Protein AF-A0A958RVP9-F1 (afdb_monomer)

Nearest PDB structures (foldseek):
  6yra-assembly2_D  TM=6.320E-01  e=3.642E-07  Pseudomonas jessenii
  5l9w-assembly1_A  TM=6.599E-01  e=2.133E-06  Aromatoleum aromaticum EbN1
  5m45-assembly2_G  TM=6.168E-01  e=3.520E-05  Xanthobacter autotrophicus Py2
  5svc-assembly1_D  TM=5.688E-01  e=2.932E-05  Xanthobacter autotrophicus Py2
  1y4o-assembly1_B  TM=4.628E-01  e=5.969E-02  Mus musculus

Radius of gyration: 16.27 Å; Cα contacts (8 Å, |Δi|>4): 293; chains: 1; bounding box: 37×36×55 Å

Sequence (168 aa):
MGYFETGLLESLFEVFFQDRESGVVADQNGNPIFVNARYLSDYGTLPQAVKITQSYMKLQPGQMAILNDPYSGGTQLSTLTLITCVEIGSKKTNFPMILGLRYPLRPNLRWAESIEDEGLRIPPTLIGDQNGIYEDILSAITNHPLCPDDFGRYINEWLTKQKSPQKF

Foldseek 3Di:
DDDDPCVVVVVVCCVQPVPFQWKFKAALQLHTPDIRHNDPLRVPLRSQLSNLLCVVDSADAQWKWKFQAVVNSHDANQKMKIKHWHWDDDPVDTGIMIMITMDGHPPNFDDDPDSVRRADGDHTGTQDGPVDGPVVVVVVLCPDPRRGPCSVVVVVVVVVVVPPPPDD

pLDDT: mean 82.24, std 15.01, range [29.41, 97.69]

Solvent-accessible surface area (backbone atoms only — not comparable to full-atom values): 9298 Å² total; per-residue (Å²): 135,84,78,77,77,55,66,64,58,51,51,52,47,45,74,74,37,74,90,46,62,26,34,30,38,19,41,75,79,23,50,66,75,44,74,49,56,72,47,81,65,40,72,58,22,45,43,40,26,41,28,47,34,37,72,78,49,72,63,48,71,48,23,33,30,37,26,14,22,57,94,47,27,26,85,41,56,35,25,43,35,42,36,35,20,43,70,48,78,47,104,89,50,69,44,59,31,32,41,32,41,45,44,78,37,58,73,68,73,67,92,52,97,46,70,83,62,52,32,48,75,35,56,78,38,80,44,33,37,82,93,44,67,40,59,70,59,52,49,55,49,62,70,35,94,44,38,61,80,45,50,62,59,50,56,52,54,54,52,54,59,67,72,49,79,78,81,127

Mean predicted aligned error: 7.28 Å

Secondary structure (DSSP, 8-state):
-PPP--HHHHHHHHHHHTT-SEEEEEETT--EEEEE-SSTTHHHHHHHHHHHHHHH--PPBT-EEEE--GGGT-S-TTEEEEEEEEEEEETTEEEEEEEEEEEE-SS-----SSGGGT-----SEEEEETTEE-HHHHHHHHTSTTS-TTHHHHHHHHHHHHTS----

Structure (mmCIF, N/CA/C/O backbone):
data_AF-A0A958RVP9-F1
#
_ent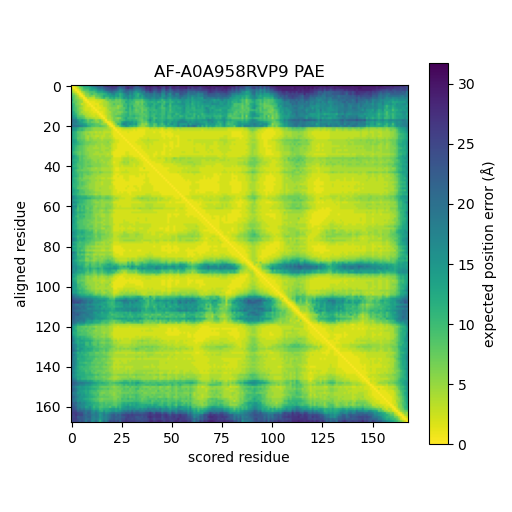ry.id   AF-A0A958RVP9-F1
#
loop_
_atom_site.group_PDB
_atom_site.id
_atom_site.type_symbol
_atom_site.label_atom_id
_atom_site.label_alt_id
_atom_site.label_comp_id
_atom_site.label_asym_id
_atom_site.label_entity_id
_atom_site.label_seq_id
_atom_site.pdbx_PDB_ins_code
_atom_site.Cartn_x
_atom_site.Cartn_y
_atom_site.Cartn_z
_atom_site.occupancy
_atom_site.B_iso_or_equiv
_atom_site.auth_seq_id
_atom_site.auth_comp_id
_atom_site.auth_asym_id
_atom_site.auth_atom_id
_atom_site.pdbx_PDB_model_num
ATOM 1 N N . MET A 1 1 ? -2.690 20.275 36.010 1.00 40.00 1 MET A N 1
ATOM 2 C CA . MET A 1 1 ? -1.742 20.000 34.912 1.00 40.00 1 MET A CA 1
ATOM 3 C C . MET A 1 1 ? -2.134 18.639 34.356 1.00 40.00 1 MET A C 1
ATOM 5 O O . MET A 1 1 ? -1.936 17.654 35.051 1.00 40.00 1 MET A O 1
ATOM 9 N N . GLY A 1 2 ? -2.860 18.585 33.237 1.00 44.09 2 GLY A N 1
ATOM 10 C CA . GLY A 1 2 ? -3.315 17.309 32.674 1.00 44.09 2 GLY A CA 1
ATOM 11 C C . GLY A 1 2 ? -2.130 16.589 32.045 1.00 44.09 2 GLY A C 1
ATOM 12 O O . GLY A 1 2 ? -1.516 17.132 31.133 1.00 44.09 2 GLY A O 1
ATOM 13 N N . TYR A 1 3 ? -1.774 15.419 32.567 1.00 53.97 3 TYR A N 1
ATOM 14 C CA . TYR A 1 3 ? -0.816 14.541 31.909 1.00 53.97 3 TYR A CA 1
ATOM 15 C C . TYR A 1 3 ? -1.512 13.954 30.681 1.00 53.97 3 TYR A C 1
ATOM 17 O O . TYR A 1 3 ? -2.586 13.367 30.804 1.00 53.97 3 TYR A O 1
ATOM 25 N N . PHE A 1 4 ? -0.944 14.160 29.495 1.00 50.59 4 PHE A N 1
ATOM 26 C CA . PHE A 1 4 ? -1.357 13.403 28.320 1.00 50.59 4 PHE A CA 1
ATOM 27 C C . PHE A 1 4 ? -0.952 11.945 28.565 1.00 50.59 4 PHE A C 1
ATOM 29 O O . PHE A 1 4 ? 0.221 11.678 28.820 1.00 50.59 4 PHE A O 1
ATOM 36 N N . GLU A 1 5 ? -1.903 11.012 28.539 1.00 57.53 5 GLU A N 1
ATOM 37 C CA . GLU A 1 5 ? -1.595 9.580 28.593 1.00 57.53 5 GLU A CA 1
ATOM 38 C C . GLU A 1 5 ? -0.925 9.171 27.272 1.00 57.53 5 GLU A C 1
ATOM 40 O O . GLU A 1 5 ? -1.591 8.833 26.295 1.00 57.53 5 GLU A O 1
ATOM 45 N N . THR A 1 6 ? 0.408 9.248 27.211 1.00 57.38 6 THR A N 1
ATOM 46 C CA . THR A 1 6 ? 1.181 8.880 26.010 1.00 57.38 6 THR A CA 1
ATOM 47 C C . THR A 1 6 ? 1.275 7.370 25.811 1.00 57.38 6 THR A C 1
ATOM 49 O O . THR A 1 6 ? 1.446 6.920 24.681 1.00 57.38 6 THR A O 1
ATOM 52 N N . GLY A 1 7 ? 1.079 6.578 26.871 1.00 61.28 7 GLY A N 1
ATOM 53 C CA . GLY A 1 7 ? 1.252 5.122 26.835 1.00 61.28 7 GLY A CA 1
ATOM 54 C C . GLY A 1 7 ? 0.344 4.400 25.834 1.00 61.28 7 GLY A C 1
ATOM 55 O O . GLY A 1 7 ? 0.761 3.421 25.220 1.00 61.28 7 GLY A O 1
ATOM 56 N N . LEU A 1 8 ? -0.876 4.900 25.602 1.00 63.06 8 LEU A N 1
ATOM 57 C CA . LEU A 1 8 ? -1.791 4.314 24.615 1.00 63.06 8 LEU A CA 1
ATOM 58 C C . LEU A 1 8 ? -1.354 4.630 23.175 1.00 63.06 8 LEU A C 1
ATOM 60 O O . LEU A 1 8 ? -1.491 3.793 22.286 1.00 63.06 8 LEU A O 1
ATOM 64 N N . LEU A 1 9 ? -0.782 5.819 22.961 1.00 62.97 9 LEU A N 1
ATOM 65 C CA . LEU A 1 9 ? -0.234 6.243 21.674 1.00 62.97 9 LEU A CA 1
ATOM 66 C C . LEU A 1 9 ? 1.031 5.442 21.332 1.00 62.97 9 LEU A C 1
ATOM 68 O O . LEU A 1 9 ? 1.163 4.934 20.223 1.00 62.97 9 LEU A O 1
ATOM 72 N N . GLU A 1 10 ? 1.927 5.286 22.306 1.00 63.94 10 GLU A N 1
ATOM 73 C CA . GLU A 1 10 ? 3.150 4.486 22.193 1.00 63.94 10 GLU A CA 1
ATOM 74 C C . GLU A 1 10 ? 2.825 3.017 21.905 1.00 63.94 10 GLU A C 1
ATOM 76 O O . GLU A 1 10 ? 3.358 2.457 20.953 1.00 63.94 10 GLU A O 1
ATOM 81 N N . SER A 1 11 ? 1.865 2.428 22.626 1.00 64.06 11 SER A N 1
ATOM 82 C CA . SER A 1 11 ? 1.423 1.047 22.384 1.00 64.06 11 SER A CA 1
ATOM 83 C C . SER A 1 11 ? 0.818 0.864 20.990 1.00 64.06 11 SER A C 1
ATOM 85 O O . SER A 1 11 ? 1.103 -0.125 20.321 1.00 64.06 11 SER A O 1
ATOM 87 N N . LEU A 1 12 ? 0.008 1.820 20.512 1.00 65.44 12 LEU A N 1
ATOM 88 C CA . LEU A 1 12 ? -0.528 1.795 19.145 1.00 65.44 12 LEU A CA 1
ATOM 89 C C . LEU A 1 12 ? 0.596 1.839 18.108 1.00 65.44 12 LEU A C 1
ATOM 91 O O . LEU A 1 12 ? 0.565 1.091 17.130 1.00 65.44 12 LEU A O 1
ATOM 95 N N . PHE A 1 13 ? 1.595 2.699 18.313 1.00 68.50 13 PHE A N 1
ATOM 96 C CA . PHE A 1 13 ? 2.729 2.782 17.404 1.00 68.50 13 PHE A CA 1
ATOM 97 C C . PHE A 1 13 ? 3.596 1.529 17.449 1.00 68.50 13 PHE A C 1
ATOM 99 O O . PHE A 1 13 ? 3.981 1.036 16.394 1.00 68.50 13 PHE A O 1
ATOM 106 N N . GLU A 1 14 ? 3.848 0.952 18.619 1.00 66.00 14 GLU A N 1
ATOM 107 C CA . GLU A 1 14 ? 4.536 -0.332 18.715 1.00 66.00 14 GLU A CA 1
ATOM 108 C C . GLU A 1 14 ? 3.756 -1.428 17.986 1.00 66.00 14 GLU A C 1
ATOM 110 O O . GLU A 1 14 ? 4.312 -2.095 17.122 1.00 66.00 14 GLU A O 1
ATOM 115 N N . VAL A 1 15 ? 2.452 -1.559 18.223 1.00 64.56 15 VAL A N 1
ATOM 116 C CA . VAL A 1 15 ? 1.608 -2.562 17.554 1.00 64.56 15 VAL A CA 1
ATOM 117 C C . VAL A 1 15 ? 1.649 -2.427 16.030 1.00 64.56 15 VAL A C 1
ATOM 119 O O . VAL A 1 15 ? 1.752 -3.426 15.311 1.00 64.56 15 VAL A O 1
ATOM 122 N N . PHE A 1 16 ? 1.572 -1.199 15.515 1.00 65.12 16 PHE A N 1
ATOM 123 C CA . PHE A 1 16 ? 1.503 -0.979 14.074 1.00 65.12 16 PHE A CA 1
ATOM 124 C C . PHE A 1 16 ? 2.868 -0.950 13.386 1.00 65.12 16 PHE A C 1
ATOM 126 O O . PHE A 1 16 ? 2.952 -1.349 12.222 1.00 65.12 16 PHE A O 1
ATOM 133 N N . PHE A 1 17 ? 3.928 -0.530 14.080 1.00 69.12 17 PHE A N 1
ATOM 134 C CA . PHE A 1 17 ? 5.238 -0.253 13.489 1.00 69.12 17 PHE A CA 1
ATOM 135 C C . PHE A 1 17 ? 6.388 -1.119 14.029 1.00 69.12 17 PHE A C 1
ATOM 137 O O . PHE A 1 17 ? 7.484 -0.989 13.495 1.00 69.12 17 PHE A O 1
ATOM 144 N N . GLN A 1 18 ? 6.172 -2.022 15.000 1.00 59.59 18 GLN A N 1
ATOM 145 C CA . GLN A 1 18 ? 7.232 -2.804 15.679 1.00 59.59 18 GLN A CA 1
ATOM 146 C C . GLN A 1 18 ? 8.276 -3.422 14.735 1.00 59.59 18 GLN A C 1
ATOM 148 O O . GLN A 1 18 ? 9.464 -3.376 15.029 1.00 59.59 18 GLN A O 1
ATOM 153 N N . ASP A 1 19 ? 7.834 -3.931 13.580 1.00 61.34 19 ASP A N 1
ATOM 154 C CA . ASP A 1 19 ? 8.694 -4.532 12.550 1.00 61.34 19 ASP A CA 1
ATOM 155 C C . ASP A 1 19 ? 8.616 -3.795 11.195 1.00 61.34 19 ASP A C 1
ATOM 157 O O . ASP A 1 19 ? 9.025 -4.336 10.164 1.00 61.34 19 ASP A O 1
ATOM 161 N N . ARG A 1 20 ? 7.987 -2.612 11.139 1.00 67.56 20 ARG A N 1
ATOM 162 C CA . ARG A 1 20 ? 7.660 -1.925 9.878 1.00 67.56 20 ARG A CA 1
ATOM 163 C C . ARG A 1 20 ? 8.452 -0.637 9.759 1.00 67.56 20 ARG A C 1
ATOM 165 O O . ARG A 1 20 ? 8.330 0.265 10.577 1.00 67.56 20 ARG A O 1
ATOM 172 N N . GLU A 1 21 ? 9.238 -0.543 8.697 1.00 70.44 21 GLU A N 1
ATOM 173 C CA . GLU A 1 21 ? 10.205 0.543 8.554 1.00 70.44 21 GLU A CA 1
ATOM 174 C C . GLU A 1 21 ? 9.579 1.844 8.036 1.00 70.44 21 GLU A C 1
ATOM 176 O O . GLU A 1 21 ? 10.101 2.919 8.321 1.00 70.44 21 GLU A O 1
ATOM 181 N N . SER A 1 22 ? 8.451 1.762 7.319 1.00 89.50 22 SER A N 1
ATOM 182 C CA . SER A 1 22 ? 7.737 2.934 6.811 1.00 89.50 22 SER A CA 1
ATOM 183 C C . SER A 1 22 ? 6.222 2.758 6.907 1.00 89.50 22 SER A C 1
ATOM 185 O O . SER A 1 22 ? 5.665 1.734 6.499 1.00 89.50 22 SER A O 1
ATOM 187 N N . GLY A 1 23 ? 5.527 3.780 7.395 1.00 92.00 23 GLY A N 1
ATOM 188 C CA . GLY A 1 23 ? 4.073 3.814 7.417 1.00 92.00 23 GLY A CA 1
ATOM 189 C C . GLY A 1 23 ? 3.496 5.161 7.847 1.00 92.00 23 GLY A C 1
ATOM 190 O O . GLY A 1 23 ? 4.205 6.089 8.225 1.00 92.00 23 GLY A O 1
ATOM 191 N N . VAL A 1 24 ? 2.180 5.268 7.762 1.00 93.56 24 VAL A N 1
ATOM 192 C CA . VAL A 1 24 ? 1.419 6.496 7.967 1.00 93.56 24 VAL A CA 1
ATOM 193 C C . VAL A 1 24 ? 0.128 6.177 8.702 1.00 93.56 24 VAL A C 1
ATOM 195 O O . VAL A 1 24 ? -0.535 5.183 8.415 1.00 93.56 24 VAL A O 1
ATOM 198 N N . VAL A 1 25 ? -0.233 7.049 9.633 1.00 92.50 25 VAL A N 1
ATOM 199 C CA . VAL A 1 25 ? -1.549 7.088 10.263 1.00 92.50 25 VAL A CA 1
ATOM 200 C C . VAL A 1 25 ? -2.241 8.354 9.784 1.00 92.50 25 VAL A C 1
ATOM 202 O O . VAL A 1 25 ? -1.648 9.433 9.822 1.00 92.50 25 VAL A O 1
ATOM 205 N N . ALA A 1 26 ? -3.478 8.231 9.326 1.00 94.38 26 ALA A N 1
ATOM 206 C CA . ALA A 1 26 ? -4.282 9.325 8.803 1.00 94.38 26 ALA A CA 1
ATOM 207 C C . ALA A 1 26 ? -5.711 9.277 9.353 1.00 94.38 26 ALA A C 1
ATOM 209 O O . ALA A 1 26 ? -6.185 8.234 9.811 1.00 94.38 26 ALA A O 1
ATOM 210 N N . ASP A 1 27 ? -6.410 10.406 9.273 1.00 93.31 27 ASP A N 1
ATOM 211 C CA . ASP A 1 27 ? -7.850 10.443 9.521 1.00 93.31 27 ASP A CA 1
ATOM 212 C C . ASP A 1 27 ? -8.636 9.703 8.415 1.00 93.31 27 ASP A C 1
ATOM 214 O O . ASP A 1 27 ? -8.098 9.319 7.372 1.00 93.31 27 ASP A O 1
ATOM 218 N N . GLN A 1 28 ? -9.943 9.534 8.618 1.00 92.06 28 GLN A N 1
ATOM 219 C CA . GLN A 1 28 ? -10.851 8.916 7.641 1.00 92.06 28 GLN A CA 1
ATOM 220 C C . GLN A 1 28 ? -10.944 9.638 6.284 1.00 92.06 28 GLN A C 1
ATOM 222 O O . GLN A 1 28 ? -11.462 9.076 5.324 1.00 92.06 28 GLN A O 1
ATOM 227 N N . ASN A 1 29 ? -10.475 10.884 6.186 1.00 93.31 29 ASN A N 1
ATOM 228 C CA . ASN A 1 29 ? -10.426 11.637 4.933 1.00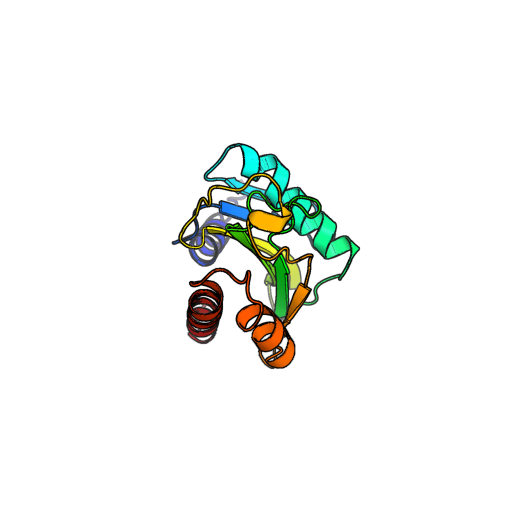 93.31 29 ASN A CA 1
ATOM 229 C C . ASN A 1 29 ? -9.071 11.475 4.219 1.00 93.31 29 ASN A C 1
ATOM 231 O O . ASN A 1 29 ? -8.864 12.051 3.151 1.00 93.31 29 ASN A O 1
ATOM 235 N N . GLY A 1 30 ? -8.148 10.706 4.802 1.00 94.69 30 GLY A N 1
ATOM 236 C CA . GLY A 1 30 ? -6.801 10.495 4.293 1.00 94.69 30 GLY A CA 1
ATOM 237 C C . GLY A 1 30 ? -5.835 11.644 4.588 1.00 94.69 30 GLY A C 1
ATOM 238 O O . GLY A 1 30 ? -4.801 11.744 3.927 1.00 94.69 30 GLY A O 1
ATOM 239 N N . ASN A 1 31 ? -6.139 12.515 5.556 1.00 95.88 31 ASN A N 1
ATOM 240 C CA . ASN A 1 31 ? -5.196 13.534 6.012 1.00 95.88 31 ASN A CA 1
ATOM 241 C C . ASN A 1 31 ? -4.192 12.899 6.988 1.00 95.88 31 ASN A C 1
ATOM 243 O O . ASN A 1 31 ? -4.616 12.362 8.016 1.00 95.88 31 ASN A O 1
ATOM 247 N N . PRO A 1 32 ? -2.878 12.942 6.701 1.00 94.88 32 PRO A N 1
ATOM 248 C CA . PRO A 1 32 ? -1.870 12.322 7.554 1.00 94.88 32 PRO A CA 1
ATOM 249 C C . PRO A 1 32 ? -1.817 13.006 8.926 1.00 94.88 32 PRO A C 1
ATOM 251 O O . PRO A 1 32 ? -1.746 14.229 9.024 1.00 94.88 32 PRO A O 1
ATOM 254 N N . ILE A 1 33 ? -1.814 12.194 9.978 1.00 93.44 33 ILE A N 1
ATOM 255 C CA . ILE A 1 33 ? -1.618 12.596 11.377 1.00 93.44 33 ILE A CA 1
ATOM 256 C C . ILE A 1 33 ? -0.172 12.308 11.790 1.00 93.44 33 ILE A C 1
ATOM 258 O O . ILE A 1 33 ? 0.461 13.115 12.466 1.00 93.44 33 ILE A O 1
ATOM 262 N N . PHE A 1 34 ? 0.360 11.161 11.365 1.00 90.62 34 PHE A N 1
ATOM 263 C CA . PHE A 1 34 ? 1.712 10.719 11.685 1.00 90.62 34 PHE A CA 1
ATOM 264 C C . PHE A 1 34 ? 2.321 9.951 10.516 1.00 90.62 34 PHE A C 1
ATOM 266 O O . PHE A 1 34 ? 1.629 9.186 9.848 1.00 90.62 34 PHE A O 1
ATOM 273 N N . VAL A 1 35 ? 3.623 10.125 10.294 1.00 92.50 35 VAL A N 1
ATOM 274 C CA . VAL A 1 35 ? 4.395 9.379 9.298 1.00 92.50 35 VAL A CA 1
ATOM 275 C C . VAL A 1 35 ? 5.686 8.902 9.952 1.00 92.50 35 VAL A C 1
ATOM 277 O O . VAL A 1 35 ? 6.457 9.715 10.456 1.00 92.50 35 VAL A O 1
ATOM 280 N N . ASN A 1 36 ? 5.926 7.594 9.906 1.00 90.38 36 ASN A N 1
ATOM 281 C CA . ASN A 1 36 ? 7.233 6.996 10.145 1.00 90.38 36 ASN A CA 1
ATOM 282 C C . ASN A 1 36 ? 7.836 6.646 8.783 1.00 90.38 36 ASN A C 1
ATOM 284 O O . ASN A 1 36 ? 7.209 5.939 7.996 1.00 90.38 36 ASN A O 1
ATOM 288 N N . ALA A 1 37 ? 9.015 7.165 8.475 1.00 89.94 37 ALA A N 1
ATOM 289 C CA . ALA A 1 37 ? 9.606 7.067 7.149 1.00 89.94 37 ALA A CA 1
ATOM 290 C C . ALA A 1 37 ? 11.044 6.559 7.240 1.00 89.94 37 ALA A C 1
ATOM 292 O O . ALA A 1 37 ? 11.912 7.244 7.786 1.00 89.94 37 ALA A O 1
ATOM 293 N N . ARG A 1 38 ? 11.311 5.397 6.633 1.00 87.44 38 ARG A N 1
ATOM 294 C CA . ARG A 1 38 ? 12.672 4.900 6.399 1.00 87.44 38 ARG A CA 1
ATOM 295 C C . ARG A 1 38 ? 13.410 5.749 5.370 1.00 87.44 38 ARG A C 1
ATOM 297 O O . ARG A 1 38 ? 14.597 6.020 5.538 1.00 87.44 38 ARG A O 1
ATOM 304 N N . TYR A 1 39 ? 12.723 6.141 4.296 1.00 89.06 39 TYR A N 1
ATOM 305 C CA . TYR A 1 39 ? 13.298 6.912 3.196 1.00 89.06 39 TYR A CA 1
ATOM 306 C C . TYR A 1 39 ? 12.666 8.299 3.099 1.00 89.06 39 TYR A C 1
ATOM 308 O O . TYR A 1 39 ? 11.490 8.485 3.391 1.00 89.06 39 TYR A O 1
ATOM 316 N N . LEU A 1 40 ? 13.424 9.289 2.615 1.00 90.44 40 LEU A N 1
ATOM 317 C CA . LEU A 1 40 ? 12.915 10.659 2.471 1.00 90.44 40 LEU A CA 1
ATOM 318 C C . LEU A 1 40 ? 11.680 10.735 1.553 1.00 90.44 40 LEU A C 1
ATOM 320 O O . LEU A 1 40 ? 10.768 11.518 1.807 1.00 90.44 40 LEU A O 1
ATOM 324 N N . SER A 1 41 ? 11.627 9.895 0.517 1.00 90.62 41 SER A N 1
ATOM 325 C CA . SER A 1 41 ? 10.485 9.795 -0.398 1.00 90.62 41 SER A CA 1
ATOM 326 C C . SER A 1 41 ? 9.194 9.360 0.299 1.00 90.62 41 SER A C 1
ATOM 328 O O . SER A 1 41 ? 8.108 9.732 -0.150 1.00 90.62 41 SER A O 1
ATOM 330 N N . ASP A 1 42 ? 9.279 8.615 1.402 1.00 93.25 42 ASP A N 1
ATOM 331 C CA . ASP A 1 42 ? 8.112 8.116 2.130 1.00 93.25 42 ASP A CA 1
ATOM 332 C C . ASP A 1 42 ? 7.293 9.258 2.747 1.00 93.25 42 ASP A C 1
ATOM 334 O O . ASP A 1 42 ? 6.066 9.181 2.753 1.00 93.25 42 ASP A O 1
ATOM 338 N N . TYR A 1 43 ? 7.933 10.362 3.159 1.00 94.06 43 TYR A N 1
ATOM 339 C CA . TYR A 1 43 ? 7.234 11.543 3.686 1.00 94.06 43 TYR A CA 1
ATOM 340 C C . TYR A 1 43 ? 6.255 12.169 2.687 1.00 94.06 43 TYR A C 1
ATOM 342 O O . TYR A 1 43 ? 5.250 12.744 3.099 1.00 94.06 43 TYR A O 1
ATOM 350 N N . GLY A 1 44 ? 6.530 12.068 1.384 1.00 93.12 44 GLY A N 1
ATOM 351 C CA . GLY A 1 44 ? 5.615 12.541 0.343 1.00 93.12 44 GLY A CA 1
ATOM 352 C C . GLY A 1 44 ? 4.659 11.452 -0.138 1.00 93.12 44 GLY A C 1
ATOM 353 O O . GLY A 1 44 ? 3.457 11.673 -0.275 1.00 93.12 44 GLY A O 1
ATOM 354 N N . THR A 1 45 ? 5.194 10.257 -0.375 1.00 96.12 45 THR A N 1
ATOM 355 C CA . THR A 1 45 ? 4.482 9.198 -1.099 1.00 96.12 45 THR A CA 1
ATOM 356 C C . THR A 1 45 ? 3.499 8.420 -0.223 1.00 96.12 45 THR A C 1
ATOM 358 O O . THR A 1 45 ? 2.407 8.114 -0.692 1.00 96.12 45 THR A O 1
ATOM 361 N N . LEU A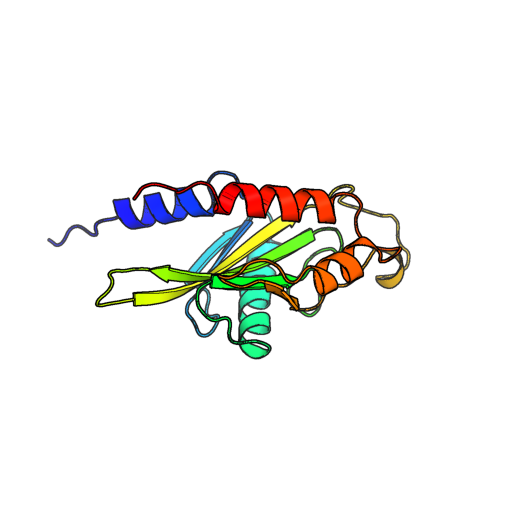 1 46 ? 3.798 8.155 1.056 1.00 95.75 46 LEU A N 1
ATOM 362 C CA . LEU A 1 46 ? 2.862 7.443 1.939 1.00 95.75 46 LEU A CA 1
ATOM 363 C C . LEU A 1 46 ? 1.579 8.233 2.231 1.00 95.75 46 LEU A C 1
ATOM 365 O O . LEU A 1 46 ? 0.493 7.666 2.074 1.00 95.75 46 LEU A O 1
ATOM 369 N N . PRO A 1 47 ? 1.644 9.528 2.606 1.00 96.94 47 PRO A N 1
ATOM 370 C CA . PRO A 1 47 ? 0.436 10.336 2.740 1.00 96.94 47 PRO A CA 1
ATOM 371 C C . PRO A 1 47 ? -0.378 10.403 1.451 1.00 96.94 47 PRO A C 1
ATOM 373 O O . PRO A 1 47 ? -1.605 10.307 1.484 1.00 96.94 47 PRO A O 1
ATOM 376 N N . GLN A 1 48 ? 0.298 10.532 0.306 1.00 97.38 48 GLN A N 1
ATOM 377 C CA . GLN A 1 48 ? -0.362 10.547 -0.992 1.00 97.38 48 GLN A CA 1
ATOM 378 C C . GLN A 1 48 ? -1.056 9.211 -1.287 1.00 97.38 48 GLN A C 1
ATOM 380 O O . GLN A 1 48 ? -2.201 9.225 -1.731 1.00 97.38 48 GLN A O 1
ATOM 385 N N . ALA A 1 49 ? -0.423 8.079 -0.971 1.00 97.69 49 ALA A N 1
ATOM 386 C CA . ALA A 1 49 ? -0.998 6.748 -1.142 1.00 97.69 49 ALA A CA 1
ATOM 387 C C . ALA A 1 49 ? -2.306 6.572 -0.367 1.00 97.69 49 ALA A C 1
ATOM 389 O O . ALA A 1 49 ? -3.313 6.122 -0.921 1.00 97.69 49 ALA A O 1
ATOM 390 N N . VAL A 1 50 ? -2.325 6.995 0.899 1.00 97.56 50 VAL A N 1
ATOM 391 C CA . VAL A 1 50 ? -3.533 6.957 1.730 1.00 97.56 50 VAL A CA 1
ATOM 392 C C . VAL A 1 50 ? -4.609 7.901 1.203 1.00 97.56 50 VAL A C 1
ATOM 394 O O . VAL A 1 50 ? -5.758 7.486 1.044 1.00 97.56 50 VAL A O 1
ATOM 397 N N . LYS A 1 51 ? -4.249 9.146 0.878 1.00 97.69 51 LYS A N 1
ATOM 398 C CA . LYS A 1 51 ? -5.191 10.146 0.363 1.00 97.69 51 LYS A CA 1
ATOM 399 C C . LYS A 1 51 ? -5.838 9.709 -0.950 1.00 97.69 51 LYS A C 1
ATOM 401 O O . LYS A 1 51 ? -7.052 9.814 -1.104 1.00 97.69 51 LYS A O 1
ATOM 406 N N . ILE A 1 52 ? -5.037 9.199 -1.884 1.00 97.69 52 ILE A N 1
ATOM 407 C CA . ILE A 1 52 ? -5.519 8.700 -3.172 1.00 97.69 52 ILE A CA 1
ATOM 408 C C . ILE A 1 52 ? -6.427 7.490 -2.953 1.00 97.69 52 ILE A C 1
ATOM 410 O O . ILE A 1 52 ? -7.546 7.471 -3.462 1.00 97.69 52 ILE A O 1
ATOM 414 N N . THR A 1 53 ? -6.011 6.525 -2.133 1.00 97.69 53 THR A N 1
ATOM 415 C CA . THR A 1 53 ? -6.834 5.347 -1.824 1.00 97.69 53 THR A CA 1
ATOM 416 C C . THR A 1 53 ? -8.189 5.738 -1.242 1.00 97.69 53 THR A C 1
ATOM 418 O O . THR A 1 53 ? -9.207 5.289 -1.755 1.00 97.69 53 THR A O 1
ATOM 421 N N . GLN A 1 54 ? -8.227 6.649 -0.264 1.00 96.38 54 GLN A N 1
ATOM 422 C CA . GLN A 1 54 ? -9.480 7.142 0.324 1.00 96.38 54 GLN A CA 1
ATOM 423 C C . GLN A 1 54 ? -10.359 7.923 -0.661 1.00 96.38 54 GLN A C 1
ATOM 425 O O . GLN A 1 54 ? -11.580 7.958 -0.503 1.00 96.38 54 GLN A O 1
ATOM 430 N N . SER A 1 55 ? -9.768 8.525 -1.696 1.00 95.50 55 SER A N 1
ATOM 431 C CA . SER A 1 55 ? -10.529 9.176 -2.765 1.00 95.50 55 SER A CA 1
ATOM 432 C C . SER A 1 55 ? -11.179 8.182 -3.739 1.00 95.50 55 SER A C 1
ATOM 434 O O . SER A 1 55 ? -12.277 8.450 -4.220 1.00 95.50 55 SER A O 1
ATOM 436 N N . TYR A 1 56 ? -10.543 7.029 -3.990 1.00 93.38 56 TYR A N 1
ATOM 437 C CA . TYR A 1 56 ? -11.053 5.980 -4.885 1.00 93.38 56 TYR A CA 1
ATOM 438 C C . TYR A 1 56 ? -12.014 5.016 -4.188 1.00 93.38 56 TYR A C 1
ATOM 440 O O . TYR A 1 56 ? -13.056 4.661 -4.734 1.00 93.38 56 TYR A O 1
ATOM 448 N N . MET A 1 57 ? -11.657 4.579 -2.983 1.00 93.50 57 MET A N 1
ATOM 449 C CA . MET A 1 57 ? -12.406 3.623 -2.182 1.00 93.50 57 MET A CA 1
ATOM 450 C C . MET A 1 57 ? -12.313 4.049 -0.721 1.00 93.50 57 MET A C 1
ATOM 452 O O . MET A 1 57 ? -11.304 3.840 -0.053 1.00 93.50 57 MET A O 1
ATOM 456 N N . LYS A 1 58 ? -13.370 4.692 -0.220 1.00 95.06 58 LYS A N 1
ATOM 457 C CA . LYS A 1 58 ? -13.471 5.052 1.198 1.00 95.06 58 LYS A CA 1
ATOM 458 C C . LYS A 1 58 ? -13.491 3.785 2.053 1.00 95.06 58 LYS A C 1
ATOM 460 O O . LYS A 1 58 ? -14.565 3.220 2.277 1.00 95.06 58 LYS A O 1
ATOM 465 N N . LEU A 1 59 ? -12.315 3.328 2.484 1.00 94.62 59 LEU A N 1
ATOM 466 C CA . LEU A 1 59 ? -12.174 2.069 3.211 1.00 94.62 59 LEU A CA 1
ATOM 467 C C . LEU A 1 59 ? -12.972 2.127 4.509 1.00 94.62 59 LEU A C 1
ATOM 469 O O . LEU A 1 59 ? -12.819 3.053 5.302 1.00 94.62 59 LEU A O 1
ATOM 473 N N . GLN A 1 60 ? -13.801 1.114 4.710 1.00 93.19 60 GLN A N 1
ATOM 474 C CA . GLN A 1 60 ? -14.510 0.879 5.957 1.00 93.19 60 GLN A CA 1
ATOM 475 C C . GLN A 1 60 ? -13.639 0.060 6.914 1.00 93.19 60 GLN A C 1
ATOM 477 O O . GLN A 1 60 ? -12.753 -0.666 6.454 1.00 93.19 60 GLN A O 1
ATOM 482 N N . PRO A 1 61 ? -13.874 0.143 8.234 1.00 88.69 61 PRO A N 1
ATOM 483 C CA . PRO A 1 61 ? -13.181 -0.692 9.206 1.00 88.69 61 PRO A CA 1
ATOM 484 C C . PRO A 1 61 ? -13.141 -2.168 8.804 1.00 88.69 61 PRO A C 1
ATOM 486 O O . PRO A 1 61 ? -14.147 -2.726 8.375 1.00 88.69 61 PRO A O 1
ATOM 489 N N . GLY A 1 62 ? -11.965 -2.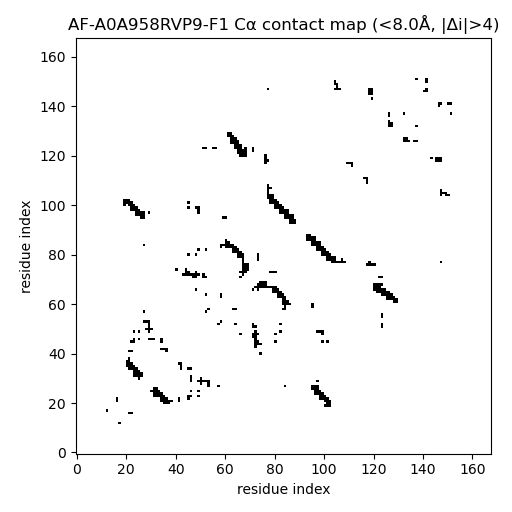787 8.913 1.00 83.62 62 GLY A N 1
ATOM 490 C CA . GLY A 1 62 ? -11.743 -4.179 8.510 1.00 83.62 62 GLY A CA 1
ATOM 491 C C . GLY A 1 62 ? -11.459 -4.376 7.018 1.00 83.62 62 GLY A C 1
ATOM 492 O O . GLY A 1 62 ? -10.930 -5.422 6.651 1.00 83.62 62 GLY A O 1
ATOM 493 N N . GLN A 1 63 ? -11.731 -3.384 6.163 1.00 91.19 63 GLN A N 1
ATOM 494 C CA . GLN A 1 63 ? -11.330 -3.417 4.758 1.00 91.19 63 GLN A CA 1
ATOM 495 C C . GLN A 1 63 ? -9.848 -3.114 4.569 1.00 91.19 63 GLN A C 1
ATOM 497 O O . GLN A 1 63 ? -9.193 -2.429 5.368 1.00 91.19 63 GLN A O 1
ATOM 502 N N . MET A 1 64 ? -9.330 -3.616 3.455 1.00 90.69 64 MET A N 1
ATOM 503 C CA . MET A 1 64 ? -7.915 -3.568 3.149 1.00 90.69 64 MET A CA 1
ATOM 504 C C . MET A 1 64 ? -7.673 -3.447 1.659 1.00 90.69 64 MET A C 1
ATOM 506 O O . MET A 1 64 ? -8.227 -4.197 0.856 1.00 90.69 64 MET A O 1
ATOM 510 N N . ALA A 1 65 ? -6.792 -2.524 1.313 1.00 95.19 65 ALA A N 1
ATOM 511 C CA . ALA A 1 65 ? -6.316 -2.307 -0.032 1.00 95.19 65 ALA A CA 1
ATOM 512 C C . ALA A 1 65 ? -4.795 -2.429 -0.098 1.00 95.19 65 ALA A C 1
ATOM 514 O O . ALA A 1 65 ? -4.089 -2.243 0.893 1.00 95.19 65 ALA A O 1
ATOM 515 N N . ILE A 1 66 ? -4.294 -2.709 -1.292 1.00 94.50 66 ILE A N 1
ATOM 516 C CA . ILE A 1 66 ? -2.871 -2.657 -1.625 1.00 94.50 66 ILE A CA 1
ATOM 517 C C . ILE A 1 66 ? -2.647 -1.754 -2.829 1.00 94.50 66 ILE A C 1
ATOM 519 O O . ILE A 1 66 ? -3.549 -1.556 -3.643 1.00 94.50 66 ILE A O 1
ATOM 523 N N . LEU A 1 67 ? -1.427 -1.241 -2.944 1.00 95.50 67 LEU A N 1
ATOM 524 C CA . LEU A 1 67 ? -0.920 -0.578 -4.139 1.00 95.50 67 LEU A CA 1
ATOM 525 C C . LEU A 1 67 ? 0.608 -0.629 -4.184 1.00 95.50 67 LEU A C 1
ATOM 527 O O . LEU A 1 67 ? 1.266 -0.699 -3.150 1.00 95.50 67 LEU A O 1
ATOM 531 N N . ASN A 1 68 ? 1.173 -0.516 -5.377 1.00 93.19 68 ASN A N 1
ATOM 532 C CA . ASN A 1 68 ? 2.571 -0.124 -5.612 1.00 93.19 68 ASN A CA 1
ATOM 533 C C . ASN A 1 68 ? 2.690 0.929 -6.729 1.00 93.19 68 ASN A C 1
ATOM 535 O O . ASN A 1 68 ? 3.791 1.391 -7.013 1.00 93.19 68 ASN A O 1
ATOM 539 N N . ASP A 1 69 ? 1.570 1.315 -7.352 1.00 94.19 69 ASP A N 1
ATOM 540 C CA . ASP A 1 69 ? 1.527 2.262 -8.460 1.00 94.19 69 ASP A CA 1
ATOM 541 C C . ASP A 1 69 ? 2.154 3.622 -8.084 1.00 94.19 69 ASP A C 1
ATOM 543 O O . ASP A 1 69 ? 1.619 4.310 -7.204 1.00 94.19 69 ASP A O 1
ATOM 547 N N . PRO A 1 70 ? 3.241 4.056 -8.758 1.00 92.06 70 PRO A N 1
ATOM 548 C CA . PRO A 1 70 ? 3.902 5.332 -8.489 1.00 92.06 70 PRO A CA 1
ATOM 549 C C . PRO A 1 70 ? 2.977 6.546 -8.638 1.00 92.06 70 PRO A C 1
ATOM 551 O O . PRO A 1 70 ? 3.110 7.520 -7.898 1.00 92.06 70 PRO A O 1
ATOM 554 N N . TYR A 1 71 ? 1.987 6.483 -9.535 1.00 92.94 71 TYR A N 1
ATOM 555 C CA . TYR A 1 71 ? 1.008 7.564 -9.715 1.00 92.94 71 TYR A CA 1
ATOM 556 C C . TYR A 1 71 ? -0.028 7.619 -8.589 1.00 92.94 71 TYR A C 1
ATOM 558 O O . TYR A 1 71 ? -0.688 8.641 -8.393 1.00 92.94 71 TYR A O 1
ATOM 566 N N . SER A 1 72 ? -0.128 6.539 -7.818 1.00 95.38 72 SER A N 1
ATOM 567 C CA . SER A 1 72 ? -1.008 6.398 -6.665 1.00 95.38 72 SER A CA 1
ATOM 568 C C . SER A 1 72 ? -0.245 6.458 -5.337 1.00 95.38 72 SER A C 1
ATOM 570 O O . SER A 1 72 ? -0.749 5.987 -4.323 1.00 95.38 72 SER A O 1
ATOM 572 N N . GLY A 1 73 ? 0.963 7.033 -5.319 1.00 93.19 73 GLY A N 1
ATOM 573 C CA . GLY A 1 73 ? 1.782 7.179 -4.111 1.00 93.19 73 GLY A CA 1
ATOM 574 C C . GLY A 1 73 ? 2.690 5.985 -3.802 1.00 93.19 73 GLY A C 1
ATOM 575 O O . GLY A 1 73 ? 3.243 5.916 -2.706 1.00 93.19 73 GLY A O 1
ATOM 576 N N . GLY A 1 74 ? 2.869 5.046 -4.733 1.00 91.31 74 GLY A N 1
ATOM 577 C CA . GLY A 1 74 ? 3.964 4.076 -4.699 1.00 91.31 74 GLY A CA 1
ATOM 578 C C . GLY A 1 74 ? 5.334 4.726 -4.933 1.00 91.31 74 GLY A C 1
ATOM 579 O O . GLY A 1 74 ? 5.434 5.909 -5.257 1.00 91.31 74 GLY A O 1
ATOM 580 N N . THR A 1 75 ? 6.405 3.956 -4.751 1.00 88.38 75 THR A N 1
ATOM 581 C CA . THR A 1 75 ? 7.789 4.413 -4.990 1.00 88.38 75 THR A CA 1
ATOM 582 C C . THR A 1 75 ? 8.492 3.585 -6.054 1.00 88.38 75 THR A C 1
ATOM 584 O O . THR A 1 75 ? 9.111 4.148 -6.948 1.00 88.38 75 THR A O 1
ATOM 587 N N . GLN A 1 76 ? 8.402 2.263 -5.941 1.00 87.81 76 GLN A N 1
ATOM 588 C CA . GLN A 1 76 ? 8.954 1.270 -6.861 1.00 87.81 76 GLN A CA 1
ATOM 589 C C . GLN A 1 76 ? 7.924 0.151 -7.003 1.00 87.81 76 GLN A C 1
ATOM 591 O O . GLN A 1 76 ? 7.202 -0.132 -6.041 1.00 87.81 76 GLN A O 1
ATOM 596 N N . LEU A 1 77 ? 7.868 -0.525 -8.150 1.00 88.12 77 LEU A N 1
ATOM 597 C CA . LEU A 1 77 ? 6.912 -1.626 -8.344 1.00 88.12 77 LEU A CA 1
ATOM 598 C C . LEU A 1 77 ? 7.243 -2.846 -7.471 1.00 88.12 77 LEU A C 1
ATOM 600 O O . LEU A 1 77 ? 6.366 -3.632 -7.114 1.00 88.12 77 LEU A O 1
ATOM 604 N N . SER A 1 78 ? 8.489 -2.962 -7.030 1.00 86.75 78 SER A N 1
ATOM 605 C CA . SER A 1 78 ? 8.932 -3.914 -6.011 1.00 86.75 78 SER A CA 1
ATOM 606 C C . SER A 1 78 ? 8.510 -3.536 -4.583 1.00 86.75 78 SER A C 1
ATOM 608 O O . SER A 1 78 ? 8.774 -4.297 -3.661 1.00 86.75 78 SER A O 1
ATOM 610 N N . THR A 1 79 ? 7.862 -2.391 -4.350 1.00 88.94 79 THR A N 1
ATOM 611 C CA . THR A 1 79 ? 7.483 -1.923 -3.010 1.00 88.94 79 THR A CA 1
ATOM 612 C C . THR A 1 79 ? 5.966 -1.815 -2.867 1.00 88.94 79 THR A C 1
ATOM 614 O O . THR A 1 79 ? 5.329 -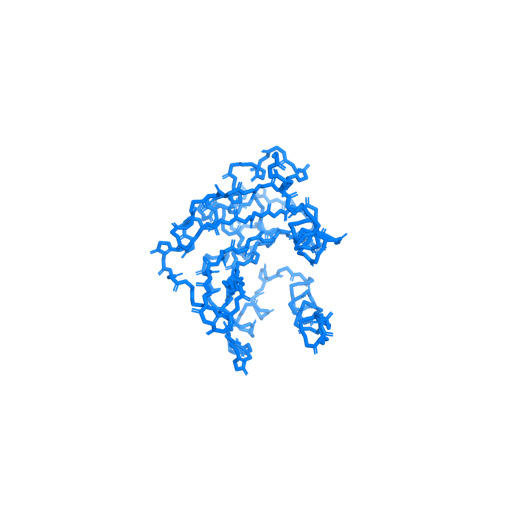0.932 -3.439 1.00 88.94 79 THR A O 1
ATOM 617 N N . LEU A 1 80 ? 5.374 -2.678 -2.041 1.00 90.81 80 LEU A N 1
ATOM 618 C CA . LEU A 1 80 ? 3.944 -2.642 -1.740 1.00 90.81 80 LEU A CA 1
ATOM 619 C C . LEU A 1 80 ? 3.633 -1.663 -0.616 1.00 90.81 80 LEU A C 1
ATOM 621 O O . LEU A 1 80 ? 4.358 -1.553 0.369 1.00 90.81 80 LEU A O 1
ATOM 625 N N . THR A 1 81 ? 2.488 -1.008 -0.726 1.00 93.25 81 THR A N 1
ATOM 626 C CA . THR A 1 81 ? 1.844 -0.261 0.346 1.00 93.25 81 THR A CA 1
ATOM 627 C C . THR A 1 81 ? 0.500 -0.913 0.634 1.00 93.25 81 THR A C 1
ATOM 629 O O . THR A 1 81 ? -0.366 -0.982 -0.232 1.00 93.25 81 THR A O 1
ATOM 632 N N . LEU A 1 82 ? 0.340 -1.404 1.856 1.00 91.94 82 LEU A N 1
ATOM 633 C CA . LEU A 1 82 ? -0.913 -1.913 2.388 1.00 91.94 82 LEU A CA 1
ATOM 634 C C . LEU A 1 82 ? -1.647 -0.779 3.092 1.00 91.94 82 LEU A C 1
ATOM 636 O O . LEU A 1 82 ? -1.035 -0.063 3.879 1.00 91.94 82 LEU A O 1
ATOM 640 N N . ILE A 1 83 ? -2.944 -0.638 2.858 1.00 94.00 83 ILE A N 1
ATOM 641 C CA . ILE A 1 83 ? -3.772 0.389 3.479 1.00 94.00 83 ILE A CA 1
ATOM 642 C C . ILE A 1 83 ? -5.004 -0.270 4.078 1.00 94.00 83 ILE A C 1
ATOM 644 O O . ILE A 1 83 ? -5.714 -1.005 3.401 1.00 94.00 83 ILE A O 1
ATOM 648 N N . THR A 1 84 ? -5.275 -0.005 5.349 1.00 92.00 84 THR A N 1
ATOM 649 C CA . THR A 1 84 ? -6.441 -0.547 6.049 1.00 92.00 84 THR A CA 1
ATOM 650 C C . THR A 1 84 ? -7.102 0.509 6.920 1.00 92.00 84 THR A C 1
ATOM 652 O O . THR A 1 84 ? -6.447 1.457 7.357 1.00 92.00 84 THR A O 1
ATOM 655 N N . CYS A 1 85 ? -8.403 0.357 7.159 1.00 90.38 85 CYS A N 1
ATOM 656 C CA . CYS A 1 85 ? -9.118 1.160 8.140 1.00 90.38 85 CYS A CA 1
ATOM 657 C C . CYS A 1 85 ? -9.271 0.377 9.445 1.00 90.38 85 CYS A C 1
ATOM 659 O O . CYS A 1 85 ? -9.747 -0.761 9.456 1.00 90.38 85 CYS A O 1
ATOM 661 N N . VAL A 1 86 ? -8.891 1.017 10.545 1.00 86.00 86 VAL A N 1
ATOM 662 C CA . VAL A 1 86 ? -9.034 0.500 11.905 1.00 86.00 86 VAL A CA 1
ATOM 663 C C . VAL A 1 86 ? -9.900 1.450 12.720 1.00 86.00 86 VAL A C 1
ATOM 665 O O . VAL A 1 86 ? -9.841 2.664 12.537 1.00 86.00 86 VAL A O 1
ATOM 668 N N . GLU A 1 87 ? -10.699 0.913 13.636 1.00 85.50 87 GLU A N 1
ATOM 669 C CA . GLU A 1 87 ? -11.401 1.727 14.627 1.00 85.50 87 GLU A CA 1
ATOM 670 C C . GLU A 1 87 ? -10.582 1.809 15.904 1.00 85.50 87 GLU A C 1
ATOM 672 O O . GLU A 1 87 ? -10.125 0.796 16.432 1.00 85.50 87 GLU A O 1
ATOM 677 N N . ILE A 1 88 ? -10.425 3.025 16.417 1.00 78.81 88 ILE A N 1
ATOM 678 C CA . ILE A 1 88 ? -9.761 3.269 17.693 1.00 78.81 88 ILE A CA 1
ATOM 679 C C . ILE A 1 88 ? -10.772 3.860 18.660 1.00 78.81 88 ILE A C 1
ATOM 681 O O . ILE A 1 88 ? -11.492 4.802 18.325 1.00 78.81 88 ILE A O 1
ATOM 685 N N . GLY A 1 89 ? -10.815 3.305 19.868 1.00 74.56 89 GLY A N 1
ATOM 686 C CA . GLY A 1 89 ? -11.688 3.764 20.937 1.00 74.56 89 GLY A CA 1
ATOM 687 C C . GLY A 1 89 ? -12.468 2.628 21.589 1.00 74.56 89 GLY A C 1
ATOM 688 O O . GLY A 1 89 ? -11.972 1.516 21.751 1.00 74.56 89 GLY A O 1
ATOM 689 N N . SER A 1 90 ? -13.684 2.937 22.028 1.00 72.12 90 SER A N 1
ATOM 690 C CA . SER A 1 90 ? -14.554 2.016 22.761 1.00 72.12 90 SER A CA 1
ATOM 691 C C . SER A 1 90 ? -15.811 1.721 21.954 1.00 72.12 90 SER A C 1
ATOM 693 O O . SER A 1 90 ? -16.227 2.549 21.157 1.00 72.12 90 SER A O 1
ATOM 695 N N . LYS A 1 91 ? -16.538 0.639 22.269 1.00 67.56 91 LYS A N 1
ATOM 696 C CA . LYS A 1 91 ? -17.831 0.310 21.622 1.00 67.56 91 LYS A CA 1
ATOM 697 C C . LYS A 1 91 ? -18.844 1.471 21.535 1.00 67.56 91 LYS A C 1
ATOM 699 O O . LYS A 1 91 ? -19.784 1.379 20.757 1.00 67.56 91 LYS A O 1
ATOM 704 N N . LYS A 1 92 ? -18.711 2.519 22.360 1.00 70.31 92 LYS A N 1
ATOM 705 C CA . LYS A 1 92 ? -19.576 3.712 22.348 1.00 70.31 92 LYS A CA 1
ATOM 706 C C . LYS A 1 92 ? -18.992 4.904 21.578 1.00 70.31 92 LYS A C 1
ATOM 708 O O . LYS A 1 92 ? -19.741 5.810 21.236 1.00 70.31 92 LYS A O 1
ATOM 713 N N . THR A 1 93 ? -17.682 4.929 21.345 1.00 74.62 93 THR A N 1
ATOM 714 C CA . THR A 1 93 ? -16.941 6.030 20.717 1.00 74.62 93 THR A CA 1
ATOM 715 C C . THR A 1 93 ? -15.794 5.448 19.895 1.00 74.62 93 THR A C 1
ATOM 717 O O . THR A 1 93 ? -14.726 5.172 20.447 1.00 74.62 93 THR A O 1
ATOM 720 N N . ASN A 1 94 ? -16.024 5.263 18.597 1.00 80.50 94 ASN A N 1
ATOM 721 C CA . ASN A 1 94 ? -15.024 4.764 17.659 1.00 80.50 94 ASN A CA 1
ATOM 722 C C . ASN A 1 94 ? -14.613 5.868 16.691 1.00 80.50 94 ASN A C 1
ATOM 724 O O . ASN A 1 94 ? -15.454 6.593 16.158 1.00 80.50 94 ASN A O 1
ATOM 728 N N . PHE A 1 95 ? -13.310 5.967 16.460 1.00 84.81 95 PHE A N 1
ATOM 729 C CA . PHE A 1 95 ? -12.714 6.869 15.492 1.00 84.81 95 PHE A CA 1
ATOM 730 C C . PHE A 1 95 ? -12.058 6.030 14.394 1.00 84.81 95 PHE A C 1
ATOM 732 O O . PHE A 1 95 ? -11.062 5.355 14.674 1.00 84.81 95 PHE A O 1
ATOM 739 N N . PRO A 1 96 ? -12.606 6.025 13.167 1.00 88.69 96 PRO A N 1
ATOM 740 C CA . PRO A 1 96 ? -11.961 5.358 12.050 1.00 88.69 96 PRO A CA 1
ATOM 741 C C . PRO A 1 96 ? -10.663 6.089 11.700 1.00 88.69 96 PRO A C 1
ATOM 743 O O . PRO A 1 96 ? -10.651 7.295 11.438 1.00 88.69 96 PRO A O 1
AT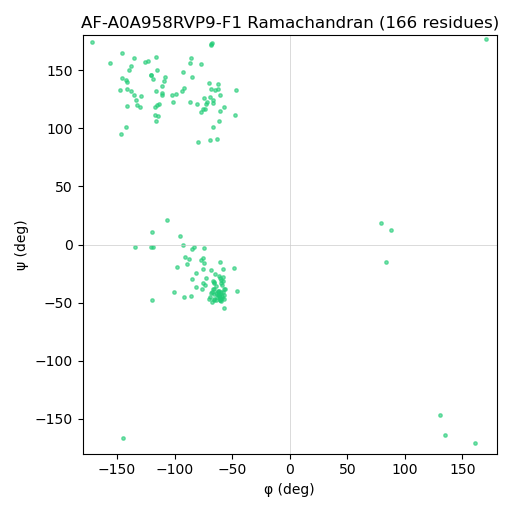OM 746 N N . MET A 1 97 ? -9.567 5.340 11.695 1.00 91.38 97 MET A N 1
ATOM 747 C CA . MET A 1 97 ? -8.245 5.792 11.284 1.00 91.38 97 MET A CA 1
ATOM 748 C C . MET A 1 97 ? -7.767 4.942 10.117 1.00 91.38 97 MET A C 1
ATOM 750 O O . MET A 1 97 ? -8.064 3.748 10.033 1.00 91.38 97 MET A O 1
ATOM 754 N N . ILE A 1 98 ? -7.023 5.562 9.210 1.00 94.31 98 ILE A N 1
ATOM 755 C CA . ILE A 1 98 ? -6.424 4.876 8.074 1.00 94.31 98 ILE A CA 1
ATOM 756 C C . ILE A 1 98 ? -4.955 4.641 8.366 1.00 94.31 98 ILE A C 1
ATOM 758 O O . ILE A 1 98 ? -4.219 5.559 8.725 1.00 94.31 98 ILE A O 1
ATOM 762 N N . LEU A 1 99 ? -4.535 3.398 8.191 1.00 92.06 99 LEU A N 1
ATOM 763 C CA . LEU A 1 99 ? -3.174 2.956 8.406 1.00 92.06 99 LEU A CA 1
ATOM 764 C C . LEU A 1 99 ? -2.586 2.505 7.073 1.00 92.06 99 LEU A C 1
ATOM 766 O O . LEU A 1 99 ? -3.116 1.590 6.447 1.00 92.06 99 LEU A O 1
ATOM 770 N N . GLY A 1 100 ? -1.501 3.146 6.647 1.00 92.50 100 GLY A N 1
ATOM 771 C CA . GLY A 1 100 ? -0.733 2.791 5.457 1.00 92.50 100 GLY A CA 1
ATOM 772 C C . GLY A 1 100 ? 0.636 2.249 5.849 1.00 92.50 100 GLY A C 1
ATOM 773 O O . GLY A 1 100 ? 1.333 2.880 6.633 1.00 92.50 100 GLY A O 1
ATOM 774 N N . LEU A 1 101 ? 1.035 1.090 5.336 1.00 90.75 101 LEU A N 1
ATOM 775 C CA . LEU A 1 101 ? 2.252 0.387 5.747 1.00 90.75 101 LEU A CA 1
ATOM 776 C C . LEU A 1 101 ? 2.996 -0.099 4.515 1.00 90.75 101 LEU A C 1
ATOM 778 O O . LEU A 1 101 ? 2.409 -0.758 3.657 1.00 90.75 101 LEU A O 1
ATOM 782 N N . ARG A 1 102 ? 4.285 0.217 4.430 1.00 90.12 102 ARG A N 1
ATOM 783 C CA . ARG A 1 102 ? 5.092 -0.029 3.239 1.00 90.12 102 ARG A CA 1
ATOM 784 C C . ARG A 1 102 ? 6.102 -1.140 3.440 1.00 90.12 102 ARG A C 1
ATOM 786 O O . ARG A 1 102 ? 6.724 -1.250 4.493 1.00 90.12 102 ARG A O 1
ATOM 793 N N . TYR A 1 103 ? 6.256 -1.937 2.390 1.00 86.38 103 TYR A N 1
ATOM 794 C CA . TYR A 1 103 ? 7.034 -3.158 2.393 1.00 86.38 103 TYR A CA 1
ATOM 795 C C . TYR A 1 103 ? 7.805 -3.342 1.093 1.00 86.38 103 TYR A C 1
ATOM 797 O O . TYR A 1 103 ? 7.184 -3.470 0.035 1.00 86.38 103 TYR A O 1
ATOM 805 N N . PRO A 1 104 ? 9.142 -3.407 1.159 1.00 85.69 104 PRO A N 1
ATOM 806 C CA . PRO A 1 104 ? 9.939 -3.804 0.015 1.00 85.69 104 PRO A CA 1
ATOM 807 C C . PRO A 1 104 ? 9.814 -5.318 -0.197 1.00 85.69 104 PRO A C 1
ATOM 809 O O . PRO A 1 104 ? 10.073 -6.111 0.711 1.00 85.69 104 PRO A O 1
ATOM 812 N N . LEU A 1 105 ? 9.441 -5.722 -1.404 1.00 82.38 105 LEU A N 1
ATOM 813 C CA . LEU A 1 105 ? 9.536 -7.099 -1.875 1.00 82.38 105 LEU A CA 1
ATOM 814 C C . LEU A 1 105 ? 10.937 -7.351 -2.437 1.00 82.38 105 LEU A C 1
ATOM 816 O O . LEU A 1 105 ? 11.672 -6.419 -2.776 1.00 82.38 105 LEU A O 1
ATOM 820 N N . ARG A 1 106 ? 11.335 -8.623 -2.532 1.00 74.38 106 ARG A N 1
ATOM 821 C CA . ARG A 1 106 ? 12.612 -9.002 -3.142 1.00 74.38 106 ARG A CA 1
ATOM 822 C C . ARG A 1 106 ? 12.387 -9.677 -4.502 1.00 74.38 106 ARG A C 1
ATOM 824 O O . ARG A 1 106 ? 11.422 -10.422 -4.647 1.00 74.38 106 ARG A O 1
ATOM 831 N N . PRO A 1 107 ? 13.279 -9.433 -5.483 1.00 70.88 107 PRO A N 1
ATOM 832 C CA . PRO A 1 107 ? 14.360 -8.440 -5.466 1.00 70.88 107 PRO A CA 1
ATOM 833 C C . PRO A 1 107 ? 13.817 -6.999 -5.548 1.00 70.88 107 PRO A C 1
ATOM 835 O O . PRO A 1 107 ? 12.899 -6.720 -6.311 1.00 70.88 107 PRO A O 1
ATOM 838 N N . ASN A 1 108 ? 14.400 -6.077 -4.770 1.00 63.88 108 ASN A N 1
ATOM 839 C CA . ASN A 1 108 ? 13.881 -4.707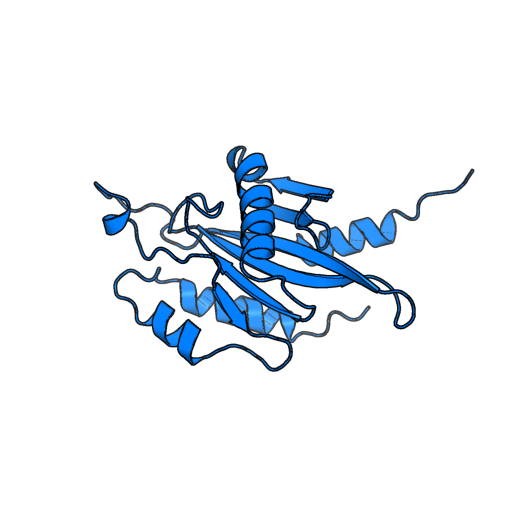 -4.635 1.00 63.88 108 ASN A CA 1
ATOM 840 C C . ASN A 1 108 ? 14.211 -3.802 -5.841 1.00 63.88 108 ASN A C 1
ATOM 842 O O . ASN A 1 108 ? 13.648 -2.725 -5.975 1.00 63.88 108 ASN A O 1
ATOM 846 N N . LEU A 1 109 ? 15.125 -4.221 -6.721 1.00 67.56 109 LEU A N 1
ATOM 847 C CA . LEU A 1 109 ? 15.499 -3.491 -7.932 1.00 67.56 109 LEU A CA 1
ATOM 848 C C . LEU A 1 109 ? 15.633 -4.469 -9.095 1.00 67.56 109 LEU A C 1
ATOM 850 O O . LEU A 1 109 ? 16.303 -5.499 -8.972 1.00 67.56 109 LEU A O 1
ATOM 854 N N . ARG A 1 110 ? 15.021 -4.119 -10.224 1.00 68.62 110 ARG A N 1
ATOM 855 C CA . ARG A 1 110 ? 15.183 -4.801 -11.508 1.00 68.62 110 ARG A CA 1
ATOM 856 C C . ARG A 1 110 ? 15.768 -3.810 -12.508 1.00 68.62 110 ARG A C 1
ATOM 858 O O . ARG A 1 110 ? 15.464 -2.623 -12.462 1.00 68.62 110 ARG A O 1
ATOM 865 N N . TRP A 1 111 ? 16.659 -4.294 -13.365 1.00 71.25 111 TRP A N 1
ATOM 866 C CA . TRP A 1 111 ? 17.158 -3.498 -14.481 1.00 71.25 111 TRP A CA 1
ATOM 867 C C . TRP A 1 111 ? 16.052 -3.460 -15.531 1.00 71.25 111 TRP A C 1
ATOM 869 O O . TRP A 1 111 ? 15.663 -4.512 -16.031 1.00 71.25 111 TRP A O 1
ATOM 879 N N . ALA A 1 112 ? 15.532 -2.269 -15.805 1.00 74.31 112 ALA A N 1
ATOM 880 C CA . ALA A 1 112 ? 14.401 -2.049 -16.694 1.00 74.31 112 ALA A CA 1
ATOM 881 C C . ALA A 1 112 ? 14.630 -0.764 -17.503 1.00 74.31 112 ALA A C 1
ATOM 883 O O . ALA A 1 112 ? 15.177 0.208 -16.978 1.00 74.31 112 ALA A O 1
ATOM 884 N N . GLU A 1 113 ? 14.238 -0.769 -18.778 1.00 74.56 113 GLU A N 1
ATOM 885 C CA . GLU A 1 113 ? 14.308 0.410 -19.657 1.00 74.56 113 GLU A CA 1
ATOM 886 C C . GLU A 1 113 ? 13.021 1.254 -19.587 1.00 74.56 113 GLU A C 1
ATOM 888 O O . GLU A 1 113 ? 13.023 2.426 -19.965 1.00 74.56 113 GLU A O 1
ATOM 893 N N . SER A 1 114 ? 11.939 0.674 -19.054 1.00 75.50 114 SER A N 1
ATOM 894 C CA . SER A 1 114 ? 10.625 1.293 -18.873 1.00 75.50 114 SER A CA 1
ATOM 895 C C . SER A 1 114 ? 9.931 0.785 -17.595 1.00 75.50 114 SER A C 1
ATOM 897 O O . SER A 1 114 ? 10.347 -0.220 -17.016 1.00 75.50 114 SER A O 1
ATOM 899 N N . ILE A 1 115 ? 8.874 1.466 -17.132 1.00 70.62 115 ILE A N 1
ATOM 900 C CA . ILE A 1 115 ? 8.095 1.033 -15.948 1.00 70.62 115 ILE A CA 1
ATOM 901 C C . ILE A 1 115 ? 7.377 -0.290 -16.242 1.00 70.62 115 ILE A C 1
ATOM 903 O O . ILE A 1 115 ? 7.209 -1.132 -15.362 1.00 70.62 115 ILE A O 1
ATOM 907 N N . GLU A 1 116 ? 6.973 -0.485 -17.493 1.00 76.12 116 GLU A N 1
ATOM 908 C CA . GLU A 1 116 ? 6.329 -1.691 -17.997 1.00 76.12 116 GLU A CA 1
ATOM 909 C C . GLU A 1 116 ? 7.225 -2.930 -17.842 1.00 76.12 116 GLU A C 1
ATOM 911 O O . GLU A 1 116 ? 6.717 -4.033 -17.634 1.00 76.12 116 GLU A O 1
ATOM 916 N N . ASP A 1 117 ? 8.546 -2.734 -17.862 1.00 77.12 117 ASP A N 1
ATOM 917 C CA . ASP A 1 117 ? 9.547 -3.788 -17.678 1.00 77.12 117 ASP A CA 1
ATOM 918 C C . ASP A 1 117 ? 9.971 -3.967 -16.206 1.00 77.12 117 ASP A C 1
ATOM 920 O O . ASP A 1 117 ? 10.653 -4.935 -15.861 1.00 77.12 117 ASP A O 1
ATOM 924 N N . GLU A 1 118 ? 9.581 -3.048 -15.314 1.00 79.00 118 GLU A N 1
ATOM 925 C CA . GLU A 1 118 ? 9.970 -3.072 -13.899 1.00 79.00 118 GLU A CA 1
ATOM 926 C C . GLU A 1 118 ? 9.171 -4.123 -13.108 1.00 79.00 118 GLU A C 1
ATOM 928 O O . GLU A 1 118 ? 9.723 -4.808 -12.239 1.00 79.00 118 GLU A O 1
ATOM 933 N N . GLY A 1 119 ? 7.879 -4.290 -13.414 1.00 84.88 119 GLY A N 1
ATOM 934 C CA . GLY A 1 119 ? 7.014 -5.243 -12.723 1.00 84.88 119 GLY A CA 1
ATOM 935 C C . GLY A 1 119 ? 5.517 -4.984 -12.889 1.00 84.88 119 GLY A C 1
ATOM 936 O O . GLY A 1 119 ? 5.070 -4.155 -13.677 1.00 84.88 119 GLY A O 1
ATOM 937 N N . LEU A 1 120 ? 4.709 -5.720 -12.125 1.00 89.81 120 LEU A N 1
ATOM 938 C CA . LEU A 1 120 ? 3.265 -5.519 -12.094 1.00 89.81 120 LEU A CA 1
ATOM 939 C C . LEU A 1 120 ? 2.918 -4.232 -11.340 1.00 89.81 120 LEU A C 1
ATOM 941 O O . LEU A 1 120 ? 3.180 -4.109 -10.143 1.00 89.81 120 LEU A O 1
ATOM 945 N N . ARG A 1 121 ? 2.239 -3.314 -12.027 1.00 92.62 121 ARG A N 1
ATOM 946 C CA . ARG A 1 121 ? 1.645 -2.122 -11.424 1.00 92.62 121 ARG A CA 1
ATOM 947 C C . ARG A 1 121 ? 0.247 -2.411 -10.880 1.00 92.62 121 ARG A C 1
ATOM 949 O O . ARG A 1 121 ? -0.655 -2.787 -11.623 1.00 92.62 121 ARG A O 1
ATOM 956 N N . ILE A 1 122 ? 0.070 -2.166 -9.590 1.00 94.19 122 ILE A N 1
ATOM 957 C CA . ILE A 1 122 ? -1.141 -2.391 -8.807 1.00 94.19 122 ILE A CA 1
ATOM 958 C C . ILE A 1 122 ? -1.638 -1.016 -8.329 1.00 94.19 122 ILE A C 1
ATOM 960 O O . ILE A 1 122 ? -1.011 -0.419 -7.440 1.00 94.19 122 ILE A O 1
ATOM 964 N N . PRO A 1 123 ? -2.726 -0.477 -8.915 1.00 95.94 123 PRO A N 1
ATOM 965 C CA . PRO A 1 123 ? -3.394 0.712 -8.384 1.00 95.94 123 PRO A CA 1
ATOM 966 C C . PRO A 1 123 ? -4.051 0.383 -7.032 1.00 95.94 123 PRO A C 1
ATOM 968 O O . PRO A 1 123 ? -4.089 -0.794 -6.664 1.00 95.94 123 PRO A O 1
ATOM 971 N N . PRO A 1 124 ? -4.609 1.362 -6.291 1.00 97.31 124 PRO A N 1
ATOM 972 C CA . PRO A 1 124 ? -5.408 1.080 -5.102 1.00 97.31 124 PRO A CA 1
ATOM 973 C C . PRO A 1 124 ? -6.432 -0.017 -5.396 1.00 97.31 124 PRO A C 1
ATOM 975 O O . PRO A 1 124 ? -7.342 0.173 -6.201 1.00 97.31 124 PRO A O 1
ATOM 978 N N . THR A 1 125 ? -6.234 -1.184 -4.789 1.00 96.38 125 THR A N 1
ATOM 979 C CA . THR A 1 125 ? -7.003 -2.396 -5.079 1.00 96.38 125 THR A CA 1
ATOM 980 C C . THR A 1 125 ? -7.442 -3.011 -3.768 1.00 96.38 125 THR A C 1
ATOM 982 O O . THR A 1 125 ? -6.600 -3.373 -2.947 1.00 96.38 125 THR A O 1
ATOM 985 N N . LEU A 1 126 ? -8.754 -3.130 -3.571 1.00 95.50 126 LEU A N 1
ATOM 986 C CA . LEU A 1 126 ? -9.333 -3.792 -2.408 1.00 95.50 126 LEU A CA 1
ATOM 987 C C . LEU A 1 126 ? -9.054 -5.300 -2.489 1.00 95.50 126 LEU A C 1
ATOM 989 O O . LEU A 1 126 ? -9.353 -5.924 -3.502 1.00 95.50 126 LEU A O 1
ATOM 993 N N . ILE A 1 127 ? -8.480 -5.876 -1.435 1.00 93.12 127 ILE A N 1
ATOM 994 C CA . ILE A 1 127 ? -8.064 -7.290 -1.392 1.00 93.12 127 ILE A CA 1
ATOM 995 C C . ILE A 1 127 ? -8.747 -8.095 -0.291 1.00 93.12 127 ILE A C 1
ATOM 997 O O . ILE A 1 127 ? -8.503 -9.293 -0.172 1.00 93.12 127 ILE A O 1
ATOM 1001 N N . GLY A 1 128 ? -9.588 -7.465 0.523 1.00 90.88 128 GLY A N 1
ATOM 1002 C CA . GLY A 1 128 ? -10.328 -8.164 1.559 1.00 90.88 128 GLY A CA 1
ATOM 1003 C C . GLY A 1 128 ? -11.055 -7.245 2.525 1.00 90.88 128 GLY A C 1
ATOM 1004 O O . GLY A 1 128 ? -10.939 -6.015 2.475 1.00 90.88 128 GLY A O 1
ATOM 1005 N N . ASP A 1 129 ? -11.789 -7.890 3.423 1.00 89.38 129 ASP A N 1
ATOM 1006 C CA . ASP A 1 129 ? -12.549 -7.285 4.508 1.00 89.38 129 ASP A CA 1
ATOM 1007 C C . ASP A 1 129 ? -12.548 -8.181 5.765 1.00 89.38 129 ASP A C 1
ATOM 1009 O O . ASP A 1 129 ? -11.769 -9.132 5.876 1.00 89.38 129 ASP A O 1
ATOM 1013 N N . GLN A 1 130 ? -13.425 -7.888 6.732 1.00 82.94 130 GLN A N 1
ATOM 1014 C CA . GLN A 1 130 ? -13.561 -8.665 7.969 1.00 82.94 130 GLN A CA 1
ATOM 1015 C C . GLN A 1 130 ? -13.897 -10.156 7.771 1.00 82.94 130 GLN A C 1
ATOM 1017 O O . GLN A 1 130 ? -13.674 -10.952 8.682 1.00 82.94 130 GLN A O 1
ATOM 1022 N N . ASN A 1 131 ? -14.442 -10.546 6.616 1.00 84.31 131 ASN A N 1
ATOM 1023 C CA . ASN A 1 131 ? -14.800 -11.929 6.304 1.00 84.31 131 ASN A CA 1
ATOM 1024 C C . ASN A 1 131 ? -13.628 -12.706 5.697 1.00 84.31 131 ASN A C 1
ATOM 1026 O O . ASN A 1 131 ? -13.685 -13.933 5.615 1.00 84.31 131 ASN A O 1
ATOM 1030 N N . GLY A 1 132 ? -12.565 -12.013 5.289 1.00 84.12 132 GLY A N 1
ATOM 1031 C CA . GLY A 1 132 ? -11.384 -12.618 4.698 1.00 84.12 132 GLY A CA 1
ATOM 1032 C C . GLY A 1 132 ? -10.899 -11.883 3.458 1.00 84.12 132 GLY A C 1
ATOM 1033 O O . GLY A 1 132 ? -11.235 -10.729 3.198 1.00 84.12 132 GLY A O 1
ATOM 1034 N N . ILE A 1 133 ? -10.054 -12.575 2.706 1.00 87.44 133 ILE A N 1
ATOM 1035 C CA . ILE A 1 133 ? -9.419 -12.055 1.503 1.00 87.44 133 ILE A CA 1
ATOM 1036 C C . ILE A 1 133 ? -10.231 -12.401 0.262 1.00 87.44 133 ILE A C 1
ATOM 1038 O O . ILE A 1 133 ? -10.839 -13.463 0.172 1.00 87.44 133 ILE A O 1
ATOM 1042 N N . TYR A 1 134 ? -10.173 -11.515 -0.727 1.00 92.62 134 TYR A N 1
ATOM 1043 C CA . TYR A 1 134 ? -10.700 -11.748 -2.062 1.00 92.62 134 TYR A CA 1
ATOM 1044 C C . TYR A 1 134 ? -9.706 -12.597 -2.857 1.00 92.62 134 TYR A C 1
ATOM 1046 O O . TYR A 1 134 ? -8.803 -12.091 -3.527 1.00 92.62 134 TYR A O 1
ATOM 1054 N N . GLU A 1 135 ? -9.865 -13.912 -2.729 1.00 90.62 135 GLU A N 1
ATOM 1055 C CA . GLU A 1 135 ? -8.981 -14.932 -3.301 1.00 90.62 135 GLU A CA 1
ATOM 1056 C C . GLU A 1 135 ? -8.830 -14.789 -4.816 1.00 90.62 135 GLU A C 1
ATOM 1058 O O . GLU A 1 135 ? -7.720 -14.906 -5.325 1.00 90.62 135 GLU A O 1
ATOM 1063 N N . ASP A 1 136 ? -9.904 -14.439 -5.524 1.00 93.50 136 ASP A N 1
ATOM 1064 C CA . ASP A 1 136 ? -9.875 -14.222 -6.973 1.00 93.50 136 ASP A CA 1
ATOM 1065 C C . ASP A 1 136 ? -8.947 -13.064 -7.368 1.00 93.50 136 ASP A C 1
ATOM 1067 O O . ASP A 1 136 ? -8.191 -13.168 -8.335 1.00 93.50 136 ASP A O 1
ATOM 1071 N N . ILE A 1 137 ? -8.954 -11.973 -6.593 1.00 92.88 137 ILE A N 1
ATOM 1072 C CA . ILE A 1 137 ? -8.107 -10.800 -6.846 1.00 92.88 137 ILE A CA 1
ATOM 1073 C C . ILE A 1 137 ? -6.651 -11.139 -6.553 1.00 92.88 137 ILE A C 1
ATOM 1075 O O . ILE A 1 137 ? -5.776 -10.847 -7.368 1.00 92.88 137 ILE A O 1
ATOM 1079 N N . LEU A 1 138 ? -6.378 -11.782 -5.414 1.00 90.44 138 LEU A N 1
ATOM 1080 C CA . LEU A 1 138 ? -5.016 -12.208 -5.111 1.00 90.44 138 LEU A CA 1
ATOM 1081 C C . LEU A 1 138 ? -4.499 -13.206 -6.135 1.00 90.44 138 LEU A C 1
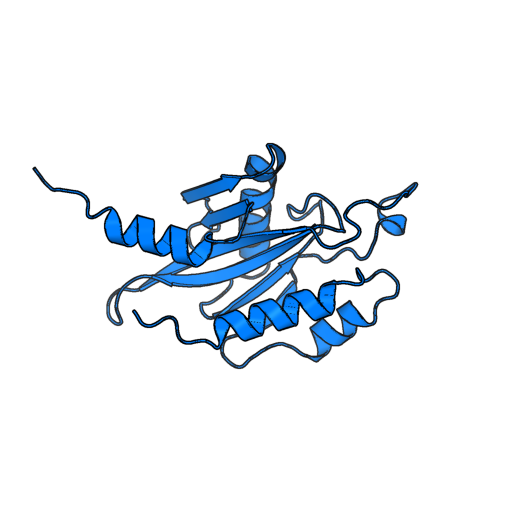ATOM 1083 O O . LEU A 1 138 ? -3.374 -13.046 -6.585 1.00 90.44 138 LEU A O 1
ATOM 1087 N N . SER A 1 139 ? -5.314 -14.184 -6.528 1.00 91.25 139 SER A N 1
ATOM 1088 C CA . SER A 1 139 ? -4.969 -15.177 -7.543 1.00 91.25 139 SER A CA 1
ATOM 1089 C C . SER A 1 139 ? -4.640 -14.506 -8.875 1.00 91.25 139 SER A C 1
ATOM 1091 O O . SER A 1 139 ? -3.622 -14.825 -9.491 1.00 91.25 139 SER A O 1
ATOM 1093 N N . ALA A 1 140 ? -5.439 -13.521 -9.298 1.00 93.00 140 ALA A N 1
ATOM 1094 C CA . ALA A 1 140 ? -5.167 -12.743 -10.503 1.00 93.00 140 ALA A CA 1
ATOM 1095 C C . ALA A 1 140 ? -3.826 -11.995 -10.418 1.00 93.00 140 ALA A C 1
ATOM 1097 O O . ALA A 1 140 ? -3.055 -12.007 -11.376 1.00 93.00 140 ALA A O 1
ATOM 1098 N N . ILE A 1 141 ? -3.519 -11.394 -9.264 1.00 92.31 141 ILE A N 1
ATOM 1099 C CA . ILE A 1 141 ? -2.246 -10.701 -9.036 1.00 92.31 141 ILE A CA 1
ATOM 1100 C C . ILE A 1 141 ? -1.081 -11.695 -9.014 1.00 92.31 141 ILE A C 1
ATOM 1102 O O . ILE A 1 141 ? -0.099 -11.482 -9.715 1.00 92.31 141 ILE A O 1
ATOM 1106 N N . THR A 1 142 ? -1.167 -12.790 -8.255 1.00 91.06 142 THR A N 1
ATOM 1107 C CA . THR A 1 142 ? -0.078 -13.772 -8.102 1.00 91.06 142 THR A CA 1
ATOM 1108 C C . THR A 1 142 ? 0.222 -14.536 -9.382 1.00 91.06 142 THR A C 1
ATOM 1110 O O . THR A 1 142 ? 1.367 -14.908 -9.607 1.00 91.06 142 THR A O 1
ATOM 1113 N N . ASN A 1 143 ? -0.786 -14.764 -10.226 1.00 92.12 143 ASN A N 1
ATOM 1114 C CA . ASN A 1 143 ? -0.610 -15.454 -11.503 1.00 92.12 143 ASN A CA 1
ATOM 1115 C C . ASN A 1 143 ? -0.158 -14.517 -12.632 1.00 92.12 143 ASN A C 1
ATOM 1117 O O . ASN A 1 143 ? 0.089 -14.975 -13.748 1.00 92.12 143 ASN A O 1
ATOM 1121 N N . HIS A 1 144 ? -0.055 -13.210 -12.377 1.00 91.62 144 HIS A N 1
ATOM 1122 C CA . HIS A 1 144 ? 0.434 -12.274 -13.377 1.00 91.62 144 HIS A CA 1
ATOM 1123 C C . HIS A 1 144 ? 1.935 -12.514 -13.647 1.00 91.62 144 HIS A C 1
ATOM 1125 O O . HIS A 1 144 ? 2.710 -12.568 -12.692 1.00 91.62 144 HIS A O 1
ATOM 1131 N N . PRO A 1 145 ? 2.398 -12.569 -14.913 1.00 88.00 145 PRO A N 1
ATOM 1132 C CA . PRO A 1 145 ? 3.805 -12.857 -15.239 1.00 88.00 145 PRO A CA 1
ATOM 1133 C C . PRO A 1 145 ? 4.824 -11.884 -14.628 1.00 88.00 145 PRO A C 1
ATOM 1135 O O . PRO A 1 145 ? 5.973 -12.242 -14.395 1.00 88.00 145 PRO A O 1
ATOM 1138 N N . LEU A 1 146 ? 4.398 -10.643 -14.385 1.00 87.94 146 LEU A N 1
ATOM 1139 C CA . LEU A 1 146 ? 5.209 -9.588 -13.763 1.00 87.94 146 LEU A CA 1
ATOM 1140 C C . LEU A 1 146 ? 4.996 -9.456 -12.246 1.00 87.94 146 LEU A C 1
ATOM 1142 O O . LEU A 1 146 ? 5.468 -8.489 -11.646 1.00 87.94 146 LEU A O 1
ATOM 1146 N N . CYS A 1 147 ? 4.241 -10.366 -11.625 1.00 87.06 147 CYS A N 1
ATOM 1147 C CA . CYS A 1 147 ? 4.055 -10.346 -10.181 1.00 87.06 147 CYS A CA 1
ATOM 1148 C C . CYS A 1 147 ? 5.403 -10.559 -9.476 1.00 87.06 147 CYS A C 1
ATOM 1150 O O . CYS A 1 147 ? 6.159 -11.450 -9.870 1.00 87.06 147 CYS A O 1
ATOM 1152 N N . PRO A 1 148 ? 5.737 -9.763 -8.448 1.00 80.00 148 PRO A N 1
ATOM 1153 C CA . PRO A 1 148 ? 6.938 -10.009 -7.663 1.00 80.00 148 PRO A CA 1
ATOM 1154 C C . PRO A 1 148 ? 6.879 -11.372 -6.953 1.00 80.00 148 PRO A C 1
ATOM 1156 O O . PRO A 1 148 ? 5.858 -11.718 -6.359 1.00 80.00 148 PRO A O 1
ATOM 1159 N N . ASP A 1 149 ? 7.991 -12.111 -6.950 1.00 78.31 149 ASP A N 1
ATOM 1160 C CA . ASP A 1 149 ? 8.050 -13.508 -6.484 1.00 78.31 149 ASP A CA 1
ATOM 1161 C C . ASP A 1 149 ? 7.578 -13.682 -5.025 1.00 78.31 149 ASP A C 1
ATOM 1163 O O . ASP A 1 149 ? 6.866 -14.628 -4.686 1.00 78.31 149 ASP A O 1
ATOM 1167 N N . ASP A 1 150 ? 7.920 -12.727 -4.155 1.00 80.94 150 ASP A N 1
ATOM 1168 C CA . ASP A 1 150 ? 7.575 -12.760 -2.729 1.00 80.94 150 ASP A CA 1
ATOM 1169 C C . ASP A 1 150 ? 6.157 -12.242 -2.409 1.00 80.94 150 ASP A C 1
ATOM 1171 O O . ASP A 1 150 ? 5.740 -12.280 -1.248 1.00 80.94 150 ASP A O 1
ATOM 1175 N N . PHE A 1 151 ? 5.387 -11.774 -3.401 1.00 84.94 151 PHE A N 1
ATOM 1176 C CA . PHE A 1 151 ? 4.080 -11.140 -3.180 1.00 84.94 151 PHE A CA 1
ATOM 1177 C C . PHE A 1 151 ? 3.105 -12.058 -2.425 1.00 84.94 151 PHE A C 1
ATOM 1179 O O . PHE A 1 151 ? 2.574 -11.691 -1.374 1.00 84.94 151 PHE A O 1
ATOM 1186 N N . GLY A 1 152 ? 2.881 -13.274 -2.936 1.00 82.62 152 GLY A N 1
ATOM 1187 C CA . GLY A 1 152 ? 1.908 -14.206 -2.357 1.00 82.62 152 GLY A CA 1
ATOM 1188 C C . GLY A 1 152 ? 2.307 -14.671 -0.956 1.00 82.62 152 GLY A C 1
ATOM 1189 O O . GLY A 1 152 ? 1.470 -14.774 -0.058 1.00 82.62 152 GLY A O 1
ATOM 1190 N N . ARG A 1 153 ? 3.608 -14.893 -0.737 1.00 81.38 153 ARG A N 1
ATOM 1191 C CA . ARG A 1 153 ? 4.158 -15.214 0.582 1.00 81.38 153 ARG A CA 1
ATOM 1192 C C . ARG A 1 153 ? 3.895 -14.081 1.575 1.00 81.38 153 ARG A C 1
ATOM 1194 O O . ARG A 1 153 ? 3.404 -14.343 2.671 1.00 81.38 153 ARG A O 1
ATOM 1201 N N . TYR A 1 154 ? 4.177 -12.842 1.180 1.00 79.06 154 TYR A N 1
ATOM 1202 C CA . TYR A 1 154 ? 4.016 -11.668 2.032 1.00 79.06 154 TYR A CA 1
ATOM 1203 C C . TYR A 1 154 ? 2.563 -11.470 2.492 1.00 79.06 154 TYR A C 1
ATOM 1205 O O . TYR A 1 154 ? 2.309 -11.299 3.687 1.00 79.06 154 TYR A O 1
ATOM 1213 N N . ILE A 1 155 ? 1.596 -11.543 1.570 1.00 79.88 155 ILE A N 1
ATOM 1214 C CA . ILE A 1 155 ? 0.176 -11.376 1.917 1.00 79.88 155 ILE A CA 1
ATOM 1215 C C . ILE A 1 155 ? -0.278 -12.459 2.908 1.00 79.88 155 ILE A C 1
ATOM 1217 O O . ILE A 1 155 ? -0.965 -12.158 3.887 1.00 79.88 155 ILE A O 1
ATOM 1221 N N . ASN A 1 156 ? 0.173 -13.702 2.722 1.00 78.19 156 ASN A N 1
ATOM 1222 C CA . ASN A 1 156 ? -0.127 -14.806 3.635 1.00 78.19 156 ASN A CA 1
ATOM 1223 C C . ASN A 1 156 ? 0.502 -14.630 5.029 1.00 78.19 156 ASN A C 1
ATOM 1225 O O . ASN A 1 156 ? -0.160 -14.875 6.043 1.00 78.19 156 ASN A O 1
ATOM 1229 N N . GLU A 1 157 ? 1.759 -14.185 5.111 1.00 75.06 157 GLU A N 1
ATOM 1230 C CA . GLU A 1 157 ? 2.420 -13.883 6.389 1.00 75.06 157 GLU A CA 1
ATOM 1231 C C . GLU A 1 157 ? 1.682 -12.768 7.141 1.00 75.06 157 GLU A C 1
ATOM 1233 O O . GLU A 1 157 ? 1.412 -12.890 8.341 1.00 75.06 157 GLU A O 1
ATOM 1238 N N . TRP A 1 158 ? 1.293 -11.705 6.434 1.00 71.38 158 TRP A N 1
ATOM 1239 C CA . TRP A 1 158 ? 0.545 -10.598 7.019 1.00 71.38 158 TRP A CA 1
ATOM 1240 C C . TRP A 1 158 ? -0.826 -11.052 7.543 1.00 71.38 158 TRP A C 1
ATOM 1242 O O . TRP A 1 158 ? -1.174 -10.749 8.687 1.00 71.38 158 TRP A O 1
ATOM 1252 N N . LEU A 1 159 ? -1.569 -11.850 6.769 1.00 68.31 159 LEU A N 1
ATOM 1253 C CA . LEU A 1 159 ? -2.856 -12.399 7.203 1.00 68.31 159 LEU A CA 1
ATOM 1254 C C . LEU A 1 159 ? -2.743 -13.257 8.458 1.00 68.31 159 LEU A C 1
ATOM 1256 O O . LEU A 1 159 ? -3.592 -13.200 9.348 1.00 68.31 159 LEU A O 1
ATOM 1260 N N . THR A 1 160 ? -1.689 -14.065 8.528 1.00 67.94 160 THR A N 1
ATOM 1261 C CA . THR A 1 160 ? -1.451 -14.956 9.663 1.00 67.94 160 THR A CA 1
ATOM 1262 C C . THR A 1 160 ? -1.146 -14.154 10.930 1.00 67.94 160 THR A C 1
ATOM 1264 O O . THR A 1 160 ? -1.651 -14.487 12.005 1.00 67.94 160 THR A O 1
ATOM 1267 N N . LYS A 1 161 ? -0.400 -13.045 10.808 1.00 64.75 161 LYS A N 1
ATOM 1268 C CA . LYS A 1 161 ? -0.137 -12.125 11.927 1.00 64.75 161 LYS A CA 1
ATOM 1269 C C . LYS A 1 161 ? -1.416 -11.451 12.447 1.00 64.75 161 LYS A C 1
ATOM 1271 O O . LYS A 1 161 ? -1.540 -11.293 13.655 1.00 64.75 161 LYS A O 1
ATOM 1276 N N . GLN A 1 162 ? -2.382 -11.126 11.584 1.00 57.28 162 GLN A N 1
ATOM 1277 C CA . GLN A 1 162 ? -3.657 -10.511 11.998 1.00 57.28 162 GLN A CA 1
ATOM 1278 C C . GLN A 1 162 ? -4.614 -11.474 12.715 1.00 57.28 162 GLN A C 1
ATOM 1280 O O . GLN A 1 162 ? -5.401 -11.055 13.557 1.00 57.28 162 GLN A O 1
ATOM 1285 N N . LYS A 1 163 ? -4.557 -12.777 12.406 1.00 47.66 163 LYS A N 1
ATOM 1286 C CA . LYS A 1 163 ? -5.391 -13.800 13.068 1.00 47.66 163 LYS A CA 1
ATOM 1287 C C . LYS A 1 163 ? -4.917 -14.158 14.479 1.00 47.66 163 LYS A C 1
ATOM 1289 O O . LYS A 1 163 ? -5.645 -14.831 15.206 1.00 47.66 163 LYS A O 1
ATOM 1294 N N . SER A 1 164 ? -3.719 -13.729 14.873 1.00 35.28 164 SER A N 1
ATOM 1295 C CA . SER A 1 164 ? -3.267 -13.849 16.257 1.00 35.28 164 SER A CA 1
ATOM 1296 C C . SER A 1 164 ? -3.946 -12.751 17.074 1.00 35.28 164 SER A C 1
ATOM 1298 O O . SER A 1 164 ? -3.672 -11.580 16.815 1.00 35.28 164 SER A O 1
ATOM 1300 N N . PRO A 1 165 ? -4.833 -13.071 18.036 1.00 33.69 165 PRO A N 1
ATOM 1301 C CA . PRO A 1 165 ? -5.446 -12.048 18.864 1.00 33.69 165 PRO A CA 1
ATOM 1302 C C . PRO A 1 165 ? -4.337 -11.340 19.638 1.00 33.69 165 PRO A C 1
ATOM 1304 O O . PRO A 1 165 ? -3.774 -11.899 20.582 1.00 33.69 165 PRO A O 1
ATOM 1307 N N . GLN A 1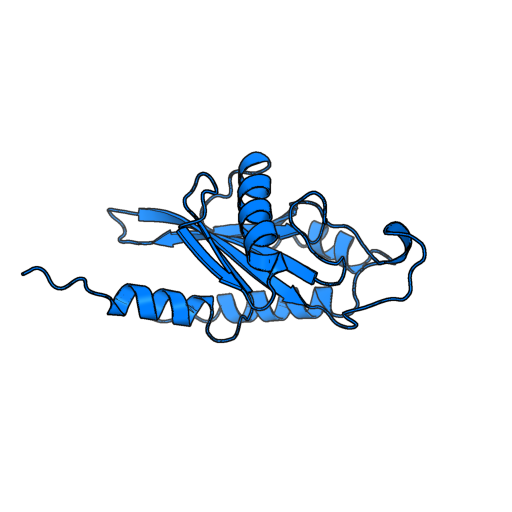 166 ? -4.017 -10.112 19.241 1.00 39.19 166 GLN A N 1
ATOM 1308 C CA . GLN A 1 166 ? -3.314 -9.208 20.131 1.00 39.19 166 GLN A CA 1
ATOM 1309 C C . GLN A 1 166 ? -4.299 -8.900 21.254 1.00 39.19 166 GLN A C 1
ATOM 1311 O O . GLN A 1 166 ? -5.291 -8.198 21.069 1.00 39.19 166 GLN A O 1
ATOM 1316 N N . LYS A 1 167 ? -4.100 -9.575 22.389 1.00 29.41 167 LYS A N 1
ATOM 1317 C CA . LYS A 1 167 ? -4.853 -9.314 23.611 1.00 29.41 167 LYS A CA 1
ATOM 1318 C C . LYS A 1 167 ? -4.589 -7.861 24.004 1.00 29.41 167 LYS A C 1
ATOM 1320 O O . LYS A 1 167 ? -3.447 -7.524 24.302 1.00 29.41 167 LYS A O 1
ATOM 1325 N N . PHE A 1 168 ? -5.643 -7.053 23.963 1.00 37.53 168 PHE A N 1
ATOM 1326 C CA . PHE A 1 168 ? -5.725 -5.772 24.659 1.00 37.53 168 PHE A CA 1
ATOM 1327 C C . PHE A 1 168 ? -5.916 -6.013 26.158 1.00 37.53 168 PHE A C 1
ATOM 1329 O O . PHE A 1 168 ? -6.644 -6.979 26.503 1.00 37.53 168 PHE A O 1
#